Protein AF-A0A961EBY5-F1 (afdb_monomer)

Nearest PDB structures (foldseek):
  7ycw-assembly1_D  TM=8.736E-01  e=8.261E-01  Pseudoalteromonas rubra
  7ycu-assembly1_D  TM=5.603E-01  e=3.634E-01  Pseudoalteromonas rubra
  5zkt-assembly1_A  TM=5.033E-01  e=6.681E+00  Oryza sativa Japonica Group

Solvent-accessible surface area (backbone atoms only — not comparable to full-atom values): 5176 Å² total; per-residue (Å²): 132,89,86,84,80,92,80,91,81,90,73,60,69,68,58,56,50,54,44,48,50,37,31,74,72,67,78,30,96,34,63,68,53,46,52,53,50,52,52,51,53,54,52,48,50,56,53,50,49,51,51,52,50,53,49,55,27,5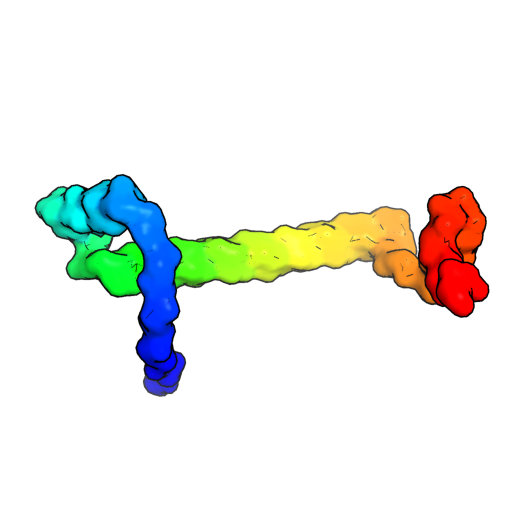6,77,73,76,42,76,86,48,72,67,58,46,57,50,46,30,62,76,71,68,64,58,86,83,81,122

Foldseek 3Di:
DDDDDDDDDDDDPVVLVVLVVCVVVVVAVDSVRVVVVVVVVVVVVVVVVVVVVQVVQVVVPGDQDPVNVVVVCVVVVVPPPPD

Mean predicted aligned error: 10.13 Å

Structure (mmCIF, N/CA/C/O backbone):
data_AF-A0A961EBY5-F1
#
_entry.id   AF-A0A961EBY5-F1
#
loop_
_atom_site.group_PDB
_atom_site.id
_atom_site.type_symbol
_atom_site.label_atom_id
_atom_site.label_alt_id
_atom_site.label_comp_id
_atom_site.label_asym_id
_atom_site.label_entity_id
_atom_site.label_seq_id
_atom_site.pdbx_PDB_ins_code
_atom_site.Cartn_x
_atom_site.Cartn_y
_atom_site.Cartn_z
_atom_site.occupancy
_atom_site.B_iso_or_equiv
_atom_site.auth_seq_id
_atom_site.auth_comp_id
_atom_site.auth_asym_id
_atom_site.auth_atom_id
_atom_site.pdbx_PDB_model_num
ATOM 1 N N . MET A 1 1 ? 2.733 21.393 5.705 1.00 42.62 1 MET A N 1
ATOM 2 C CA . MET A 1 1 ? 1.495 20.635 5.984 1.00 42.62 1 MET A CA 1
ATOM 3 C C . MET A 1 1 ? 1.274 19.714 4.797 1.00 42.62 1 MET A C 1
ATOM 5 O O . MET A 1 1 ? 1.085 20.237 3.707 1.00 42.62 1 MET A O 1
ATOM 9 N N . ALA A 1 2 ? 1.393 18.394 4.948 1.00 59.97 2 ALA A N 1
ATOM 10 C CA . ALA A 1 2 ? 1.032 17.490 3.854 1.00 59.97 2 ALA A CA 1
ATOM 11 C C . ALA A 1 2 ? -0.480 17.616 3.603 1.00 59.97 2 ALA A C 1
ATOM 13 O O . ALA A 1 2 ? -1.261 17.548 4.554 1.00 59.97 2 ALA A O 1
ATOM 14 N N . SER A 1 3 ? -0.899 17.868 2.362 1.00 85.38 3 SER A N 1
ATOM 15 C CA . SER A 1 3 ? -2.322 17.933 2.020 1.00 85.38 3 SER A CA 1
ATOM 16 C C . SER A 1 3 ? -2.873 16.520 1.877 1.00 85.38 3 SER A C 1
ATOM 18 O O . SER A 1 3 ? -2.381 15.752 1.053 1.00 85.38 3 SER A O 1
ATOM 20 N N . SER A 1 4 ? -3.900 16.181 2.653 1.00 87.88 4 SER A N 1
ATOM 21 C CA . SER A 1 4 ? -4.639 14.931 2.494 1.00 87.88 4 SER A CA 1
ATOM 22 C C . SER A 1 4 ? -5.901 15.159 1.660 1.00 87.88 4 SER A C 1
ATOM 24 O O . SER A 1 4 ? -6.596 16.164 1.812 1.00 87.88 4 SER A O 1
ATOM 26 N N . GLN A 1 5 ? -6.202 14.215 0.768 1.00 94.00 5 GLN A N 1
ATOM 27 C CA . GLN A 1 5 ? -7.432 14.189 -0.021 1.00 94.00 5 GLN A CA 1
ATOM 28 C C . GLN A 1 5 ? -8.277 12.994 0.416 1.00 94.00 5 GLN A C 1
ATOM 30 O O . GLN A 1 5 ? -7.773 11.881 0.561 1.00 94.00 5 GLN A O 1
ATOM 35 N N . LYS A 1 6 ? -9.576 13.215 0.638 1.00 94.50 6 LYS A N 1
ATOM 36 C CA . LYS A 1 6 ? -10.496 12.134 0.997 1.00 94.50 6 LYS A CA 1
ATOM 37 C C . LYS A 1 6 ? -10.843 11.322 -0.244 1.00 94.50 6 LYS A C 1
ATOM 39 O O . LYS A 1 6 ? -11.291 11.881 -1.240 1.00 94.50 6 LYS A O 1
ATOM 44 N N . VAL A 1 7 ? -10.675 10.009 -0.148 1.00 93.56 7 VAL A N 1
ATOM 45 C CA . VAL A 1 7 ? -11.030 9.053 -1.198 1.00 93.56 7 VAL A CA 1
ATOM 46 C C . VAL A 1 7 ? -11.995 8.034 -0.605 1.00 93.56 7 VAL A C 1
ATOM 48 O O . VAL A 1 7 ? -11.814 7.586 0.528 1.00 93.56 7 VAL A O 1
ATOM 51 N N . THR A 1 8 ? -13.037 7.685 -1.354 1.00 96.50 8 THR A N 1
ATOM 52 C CA . THR A 1 8 ? -13.945 6.587 -1.013 1.00 96.50 8 THR A CA 1
ATOM 53 C C . THR A 1 8 ? -13.569 5.381 -1.856 1.00 96.50 8 THR A C 1
ATOM 55 O O . THR A 1 8 ? -13.509 5.481 -3.078 1.00 96.50 8 THR A O 1
ATOM 58 N N . VAL A 1 9 ? -13.312 4.253 -1.200 1.00 94.19 9 VAL A N 1
ATOM 59 C CA . VAL A 1 9 ? -12.942 2.990 -1.845 1.00 94.19 9 VAL A CA 1
ATOM 60 C C . VAL A 1 9 ? -13.829 1.868 -1.327 1.00 94.19 9 VAL A C 1
ATOM 62 O O . VAL A 1 9 ? -14.307 1.915 -0.191 1.00 94.19 9 VAL A O 1
ATOM 65 N N . THR A 1 10 ? -14.033 0.853 -2.157 1.00 97.12 10 THR A N 1
ATOM 66 C CA . THR A 1 10 ? -14.684 -0.394 -1.758 1.00 97.12 10 THR A CA 1
ATOM 67 C C . THR A 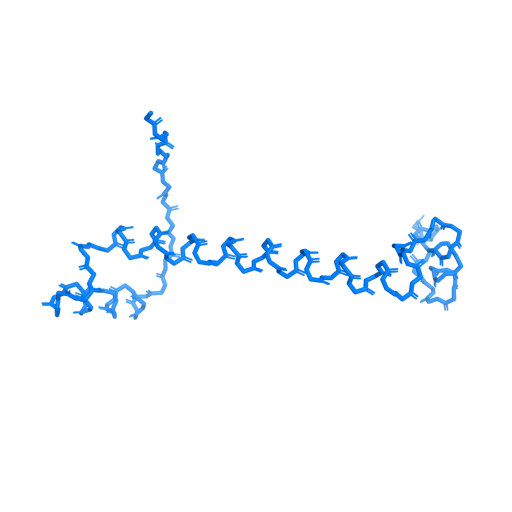1 10 ? -13.607 -1.428 -1.463 1.00 97.12 10 THR A C 1
ATOM 69 O O . THR A 1 10 ? -12.691 -1.609 -2.259 1.00 97.12 10 THR A O 1
ATOM 72 N N . LEU A 1 11 ? -13.719 -2.098 -0.319 1.00 96.50 11 LEU A N 1
ATOM 73 C CA . LEU A 1 11 ? -12.835 -3.183 0.099 1.00 96.50 11 LEU A CA 1
ATOM 74 C C . LEU A 1 11 ? -13.675 -4.421 0.429 1.00 96.50 11 LEU A C 1
ATOM 76 O O . LEU A 1 11 ? -14.840 -4.262 0.816 1.00 96.50 11 LEU A O 1
ATOM 80 N N . PRO A 1 12 ? -13.101 -5.631 0.322 1.00 98.12 12 PRO A N 1
ATOM 81 C CA . PRO A 1 12 ? -13.755 -6.837 0.807 1.00 98.12 12 PRO A CA 1
ATOM 82 C C . PRO A 1 12 ? -14.108 -6.720 2.295 1.00 98.12 12 PRO A C 1
ATOM 84 O O . PRO A 1 12 ? -13.384 -6.101 3.085 1.00 98.12 12 PRO A O 1
ATOM 87 N N . VAL A 1 13 ? -15.247 -7.295 2.681 1.00 98.12 13 VAL A N 1
ATOM 88 C CA . VAL A 1 13 ? -15.789 -7.167 4.043 1.00 98.12 13 VAL A CA 1
ATOM 89 C C . VAL A 1 13 ? -14.834 -7.790 5.059 1.00 98.12 13 VAL A C 1
ATOM 91 O O . VAL A 1 13 ? -14.573 -7.198 6.105 1.00 98.12 13 VAL A O 1
ATOM 94 N N . GLU A 1 14 ? -14.271 -8.944 4.722 1.00 98.12 14 GLU A N 1
ATOM 95 C CA . GLU A 1 14 ? -13.279 -9.674 5.501 1.00 98.12 14 GLU A CA 1
ATOM 96 C C . GLU A 1 14 ? -12.014 -8.845 5.753 1.00 98.12 14 GLU A C 1
ATOM 98 O O . GLU A 1 14 ? -11.491 -8.845 6.865 1.00 98.12 14 GLU A O 1
ATOM 103 N N . SER A 1 15 ? -11.568 -8.051 4.774 1.00 97.31 15 SER A N 1
ATOM 104 C CA . SER A 1 15 ? -10.421 -7.158 4.947 1.00 97.31 15 SER A CA 1
ATOM 105 C C . SER A 1 15 ? -10.741 -6.055 5.951 1.00 97.31 15 SER A C 1
ATOM 107 O O . SER A 1 15 ? -9.944 -5.770 6.841 1.00 97.31 15 SER A O 1
ATOM 109 N N . VAL A 1 16 ? -11.931 -5.451 5.861 1.00 97.50 16 VAL A N 1
ATOM 110 C CA . VAL A 1 16 ? -12.357 -4.414 6.813 1.00 97.50 16 VAL A CA 1
ATOM 111 C C . VAL A 1 16 ? -12.501 -4.986 8.227 1.00 97.50 16 VAL A C 1
ATOM 113 O O . VAL A 1 16 ? -12.162 -4.297 9.189 1.00 97.50 16 VAL A O 1
ATOM 116 N N . GLN A 1 17 ? -12.981 -6.224 8.370 1.00 98.31 17 GLN A N 1
ATOM 117 C CA . GLN A 1 17 ? -13.072 -6.904 9.666 1.00 98.31 17 GLN A CA 1
ATOM 118 C C . GLN A 1 17 ? -11.686 -7.158 10.267 1.00 98.31 17 GLN A C 1
ATOM 120 O O . GLN A 1 17 ? -11.438 -6.713 11.385 1.00 98.31 17 GLN A O 1
ATOM 125 N N . ALA A 1 18 ? -10.760 -7.737 9.501 1.00 97.81 18 ALA A N 1
ATOM 126 C CA . ALA A 1 18 ? -9.391 -7.977 9.955 1.00 97.81 18 ALA A CA 1
ATOM 127 C C . ALA A 1 18 ? -8.681 -6.678 10.382 1.00 97.81 18 ALA A C 1
ATOM 129 O O . ALA A 1 18 ? -8.019 -6.627 11.416 1.00 97.81 18 ALA A O 1
ATOM 130 N N . ILE A 1 19 ? -8.868 -5.579 9.639 1.00 97.38 19 ILE A N 1
ATOM 131 C CA . ILE A 1 19 ? -8.296 -4.276 10.017 1.00 97.38 19 ILE A CA 1
ATOM 132 C C . ILE A 1 19 ? -8.876 -3.787 11.350 1.00 97.38 19 ILE A C 1
ATOM 134 O O . ILE A 1 19 ? -8.153 -3.240 12.181 1.00 97.38 19 ILE A O 1
ATOM 138 N N . ARG A 1 20 ? -10.181 -3.972 11.580 1.00 97.81 20 ARG A N 1
ATOM 139 C CA . ARG A 1 20 ? -10.818 -3.581 12.846 1.00 97.81 20 ARG A CA 1
ATOM 140 C C . ARG A 1 20 ? -10.300 -4.396 14.025 1.00 97.81 20 ARG A C 1
ATOM 142 O O . ARG A 1 20 ? -10.137 -3.818 15.095 1.00 97.81 20 ARG A O 1
ATOM 149 N N . GLU A 1 21 ? -10.024 -5.681 13.833 1.00 98.12 21 GLU A N 1
ATOM 150 C CA . GLU A 1 21 ? -9.408 -6.534 14.855 1.00 98.12 21 GLU A CA 1
ATOM 151 C C . GLU A 1 21 ? -8.005 -6.038 15.212 1.00 98.12 21 GLU A C 1
ATOM 153 O O . GLU A 1 21 ? -7.719 -5.820 16.385 1.00 98.12 21 GLU A O 1
ATOM 158 N N . LEU A 1 22 ? -7.171 -5.716 14.217 1.00 97.50 22 LEU A N 1
ATOM 159 C CA . LEU A 1 22 ? -5.841 -5.141 14.457 1.00 97.50 22 LEU A CA 1
ATOM 160 C C . LEU A 1 22 ? -5.897 -3.819 15.233 1.00 97.50 22 LEU A C 1
ATOM 162 O O . LEU A 1 22 ? -5.060 -3.571 16.101 1.00 97.50 22 LEU A O 1
ATOM 166 N N . VAL A 1 23 ? -6.890 -2.974 14.949 1.00 97.88 23 VAL A N 1
ATOM 167 C CA . VAL A 1 23 ? -7.117 -1.734 15.707 1.00 97.88 23 VAL A CA 1
ATOM 168 C C . VAL A 1 23 ? -7.564 -2.041 17.138 1.00 97.88 23 VAL A C 1
ATOM 170 O O . VAL A 1 23 ? -7.065 -1.427 18.077 1.00 97.88 23 VAL A O 1
ATOM 173 N N . ALA A 1 24 ? -8.470 -3.003 17.329 1.00 97.50 24 ALA A N 1
ATOM 174 C CA . ALA A 1 24 ? -8.929 -3.415 18.656 1.00 97.50 24 ALA A CA 1
ATOM 175 C C . ALA A 1 24 ? -7.795 -4.011 19.509 1.00 97.50 24 ALA A C 1
ATOM 177 O O . ALA A 1 24 ? -7.757 -3.806 20.720 1.00 97.50 24 ALA A O 1
ATOM 178 N N . GLU A 1 25 ? -6.845 -4.693 18.872 1.00 97.06 25 GLU A N 1
ATOM 179 C CA . GLU A 1 25 ? -5.628 -5.222 19.492 1.00 97.06 25 GLU A CA 1
ATOM 180 C C . GLU A 1 25 ? -4.547 -4.152 19.735 1.00 97.06 25 GLU A C 1
ATOM 182 O O . GLU A 1 25 ? -3.491 -4.463 20.286 1.00 97.06 25 GLU A O 1
ATOM 187 N N . GLY A 1 26 ? -4.773 -2.900 19.320 1.00 94.69 26 GLY A N 1
ATOM 188 C CA . GLY A 1 26 ? -3.809 -1.805 19.459 1.00 94.69 26 GLY A CA 1
ATOM 189 C C . GLY A 1 26 ? -2.603 -1.905 18.519 1.00 94.69 26 GLY A C 1
ATOM 190 O O . GLY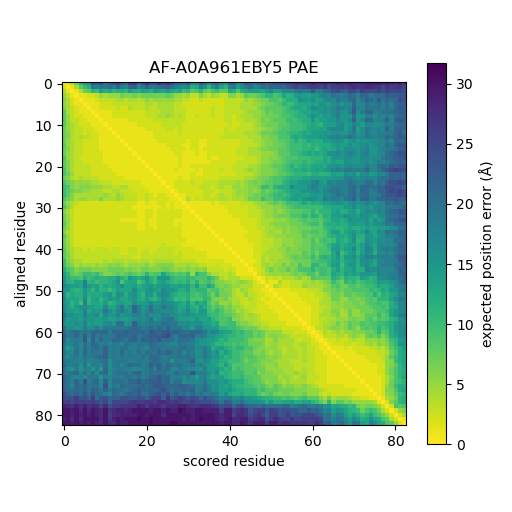 A 1 26 ? -1.601 -1.230 18.733 1.00 94.69 26 GLY A O 1
ATOM 191 N N . LYS A 1 27 ? -2.681 -2.739 17.475 1.00 92.44 27 LYS A N 1
ATOM 192 C CA . LYS A 1 27 ? -1.630 -2.905 16.456 1.00 92.44 27 LYS A CA 1
ATOM 193 C C . LYS A 1 27 ? -1.714 -1.865 15.335 1.00 92.44 27 LYS A C 1
ATOM 195 O O . LYS A 1 27 ? -0.808 -1.786 14.511 1.00 92.44 27 LYS A O 1
ATOM 200 N N . ALA A 1 28 ? -2.794 -1.086 15.288 1.00 93.50 28 ALA A N 1
ATOM 201 C CA . ALA A 1 28 ? -2.965 0.044 14.385 1.00 93.50 28 ALA A CA 1
ATOM 202 C C . ALA A 1 28 ? -3.784 1.155 15.057 1.00 93.50 28 ALA A C 1
ATOM 204 O O . ALA A 1 28 ? -4.774 0.874 15.730 1.00 93.50 28 ALA A O 1
ATOM 205 N N . ASP A 1 29 ? -3.424 2.419 14.819 1.00 91.00 29 ASP A N 1
ATOM 206 C CA . ASP A 1 29 ? -4.075 3.568 15.471 1.00 91.00 29 ASP A CA 1
ATOM 207 C C . ASP A 1 29 ? -5.536 3.768 15.033 1.00 91.00 29 ASP A C 1
ATOM 209 O O . ASP A 1 29 ? -6.373 4.273 15.779 1.00 91.00 29 ASP A O 1
ATOM 213 N N . SER A 1 30 ? -5.855 3.418 13.784 1.00 97.06 30 SER A N 1
ATOM 214 C CA . SER A 1 30 ? -7.209 3.473 13.226 1.00 97.06 30 SER A CA 1
ATOM 215 C C . SER A 1 30 ? -7.288 2.714 11.902 1.00 97.06 30 SER A C 1
ATOM 217 O O . SER A 1 30 ? -6.268 2.444 11.269 1.00 97.06 30 SER A O 1
ATOM 219 N N . VAL A 1 31 ? -8.509 2.450 11.423 1.00 96.19 31 VAL A N 1
ATOM 220 C CA . VAL A 1 31 ? -8.736 1.856 10.091 1.00 96.19 31 VAL A CA 1
ATOM 221 C C . VAL A 1 31 ? -8.117 2.724 8.990 1.00 96.19 31 VAL A C 1
ATOM 223 O O . VAL A 1 31 ? -7.409 2.218 8.125 1.00 96.19 31 VAL A O 1
ATOM 226 N N . SER A 1 32 ? -8.336 4.042 9.037 1.00 94.62 32 SER A N 1
ATOM 227 C CA . SER A 1 32 ? -7.762 4.970 8.056 1.00 94.62 32 SER A CA 1
ATOM 228 C C . SER A 1 32 ? -6.237 5.017 8.130 1.00 94.62 32 SER A C 1
ATOM 230 O O . SER A 1 32 ? -5.594 5.106 7.090 1.00 94.62 32 SER A O 1
ATOM 232 N N . GLY A 1 33 ? -5.663 4.948 9.336 1.00 94.56 33 GLY A N 1
ATOM 233 C CA . GLY A 1 33 ? -4.213 4.897 9.536 1.00 94.56 33 GLY A CA 1
ATOM 234 C C . GLY A 1 33 ? -3.599 3.623 8.959 1.00 94.56 33 GLY A C 1
ATOM 235 O O . GLY A 1 33 ? -2.615 3.701 8.229 1.00 94.56 33 GLY A O 1
ATOM 236 N N . PHE A 1 34 ? -4.235 2.471 9.188 1.00 96.44 34 PHE A N 1
ATOM 237 C CA . PHE A 1 34 ? -3.824 1.204 8.584 1.00 96.44 34 PHE A CA 1
ATOM 238 C C . PHE A 1 34 ? -3.821 1.285 7.053 1.00 96.44 34 PHE A C 1
ATOM 240 O O . PHE A 1 34 ? -2.830 0.940 6.415 1.00 96.44 34 PHE A O 1
ATOM 247 N N . VAL A 1 35 ? -4.908 1.786 6.454 1.00 95.81 35 VAL A N 1
ATOM 248 C CA . VAL A 1 35 ? -5.020 1.908 4.990 1.00 95.81 35 VAL A CA 1
ATOM 249 C C . VAL A 1 35 ? -3.980 2.882 4.431 1.00 95.81 35 VAL A C 1
ATOM 251 O O . VAL A 1 35 ? -3.357 2.580 3.419 1.00 95.81 35 VAL A O 1
ATOM 254 N N . GLN A 1 36 ? -3.742 4.020 5.090 1.00 94.75 36 GLN A N 1
ATOM 255 C CA . GLN A 1 36 ? -2.692 4.962 4.682 1.00 94.75 36 GLN A CA 1
ATOM 256 C C . GLN A 1 36 ? -1.303 4.317 4.712 1.00 94.75 36 GLN A C 1
ATOM 258 O O . GLN A 1 36 ? -0.537 4.490 3.767 1.00 94.75 36 GLN A O 1
ATOM 263 N N . HIS A 1 37 ? -0.995 3.548 5.760 1.00 94.69 37 HIS A N 1
ATOM 264 C CA . HIS A 1 37 ? 0.269 2.826 5.859 1.00 94.69 37 HIS A CA 1
ATOM 265 C C . HIS A 1 37 ? 0.413 1.777 4.748 1.00 94.69 37 HIS A C 1
ATOM 267 O O . HIS A 1 37 ? 1.432 1.752 4.067 1.00 94.69 37 HIS A O 1
ATOM 273 N N . ALA A 1 38 ? -0.624 0.971 4.504 1.00 94.75 38 ALA A N 1
ATOM 274 C CA . ALA A 1 38 ? -0.617 -0.032 3.440 1.00 94.75 38 ALA A CA 1
ATOM 275 C C . ALA A 1 38 ? -0.417 0.590 2.046 1.00 94.75 38 ALA A C 1
ATOM 277 O O . ALA A 1 38 ? 0.361 0.077 1.243 1.00 94.75 38 ALA A O 1
ATOM 278 N N . VAL A 1 39 ? -1.073 1.723 1.768 1.00 94.19 39 VAL A N 1
ATOM 279 C CA . VAL A 1 39 ? -0.880 2.474 0.518 1.00 94.19 39 VAL A CA 1
ATOM 280 C C . VAL A 1 39 ? 0.554 2.991 0.406 1.00 94.19 39 VAL A C 1
ATOM 282 O O . VAL A 1 39 ? 1.155 2.859 -0.655 1.00 94.19 39 VAL A O 1
ATOM 285 N N . ALA A 1 40 ? 1.121 3.541 1.483 1.00 92.88 40 ALA A N 1
ATOM 286 C CA . ALA A 1 40 ? 2.500 4.023 1.479 1.00 92.88 40 ALA A CA 1
ATOM 287 C C . ALA A 1 40 ? 3.503 2.894 1.194 1.00 92.88 40 ALA A C 1
ATOM 289 O O . ALA A 1 40 ? 4.368 3.065 0.342 1.00 92.88 40 ALA A O 1
ATOM 290 N N . VAL A 1 41 ? 3.340 1.733 1.839 1.00 93.81 41 VAL A N 1
ATOM 291 C CA . VAL A 1 41 ? 4.176 0.543 1.599 1.00 93.81 41 VAL A CA 1
ATOM 292 C C . VAL A 1 41 ? 4.075 0.085 0.145 1.00 93.81 41 VAL A C 1
ATOM 294 O O . VAL A 1 41 ? 5.092 -0.165 -0.490 1.00 93.81 41 V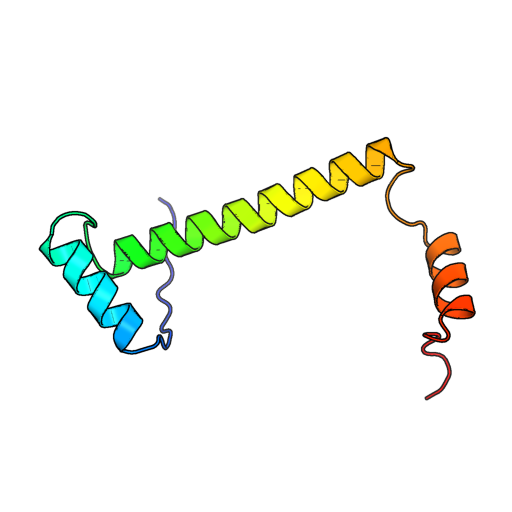AL A O 1
ATOM 297 N N . SER A 1 42 ? 2.863 0.020 -0.411 1.00 90.69 42 SER A N 1
ATOM 298 C CA . SER A 1 42 ? 2.678 -0.397 -1.804 1.00 90.69 4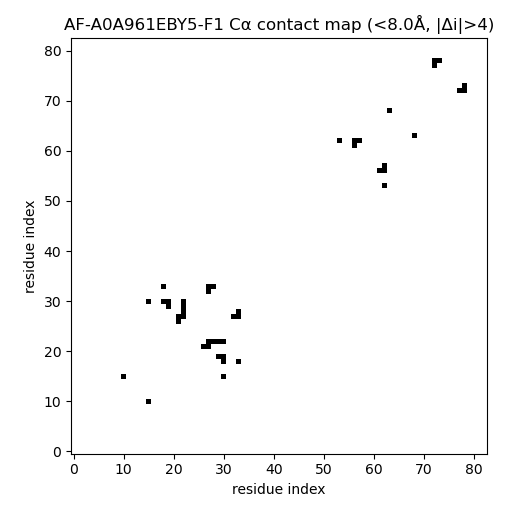2 SER A CA 1
ATOM 299 C C . SER A 1 42 ? 3.285 0.588 -2.807 1.00 90.69 42 SER A C 1
ATOM 301 O O . SER A 1 42 ? 3.784 0.157 -3.842 1.00 90.69 42 SER A O 1
ATOM 303 N N . LEU A 1 43 ? 3.235 1.895 -2.535 1.00 90.94 43 LEU A N 1
ATOM 304 C CA . LEU A 1 43 ? 3.860 2.902 -3.397 1.00 90.94 43 LEU A CA 1
ATOM 305 C C . LEU A 1 43 ? 5.388 2.828 -3.341 1.00 90.94 43 LEU A C 1
ATOM 307 O O . LEU A 1 43 ? 6.035 2.966 -4.378 1.00 90.94 43 LEU A O 1
ATOM 311 N N . ASP A 1 44 ? 5.948 2.602 -2.152 1.00 89.31 44 ASP A N 1
ATOM 312 C CA . ASP A 1 44 ? 7.389 2.437 -1.958 1.00 89.31 44 ASP A CA 1
ATOM 313 C C . ASP A 1 44 ? 7.912 1.188 -2.681 1.00 89.31 44 ASP A C 1
ATOM 315 O O . ASP A 1 44 ? 8.915 1.267 -3.382 1.00 89.31 44 ASP A O 1
ATOM 319 N N . ASP A 1 45 ? 7.181 0.071 -2.619 1.00 87.00 45 ASP A N 1
ATOM 320 C CA . ASP A 1 45 ? 7.528 -1.165 -3.335 1.00 87.00 45 ASP A CA 1
ATOM 321 C C . ASP A 1 45 ? 7.549 -0.968 -4.860 1.00 87.00 45 ASP A C 1
ATOM 323 O O . ASP A 1 45 ? 8.513 -1.335 -5.533 1.00 87.00 45 ASP A O 1
ATOM 327 N N . VAL A 1 46 ? 6.537 -0.293 -5.419 1.00 83.88 46 VAL A N 1
ATOM 328 C CA . VAL A 1 46 ? 6.495 0.032 -6.857 1.00 83.88 46 VAL A CA 1
ATOM 329 C C . VAL A 1 46 ? 7.661 0.942 -7.259 1.00 83.88 46 VAL A C 1
ATOM 331 O O . VAL A 1 46 ? 8.282 0.728 -8.304 1.00 83.88 46 VAL A O 1
ATOM 334 N N . ALA A 1 47 ? 7.984 1.945 -6.438 1.00 82.69 47 ALA A N 1
ATOM 335 C CA . ALA A 1 47 ? 9.109 2.843 -6.69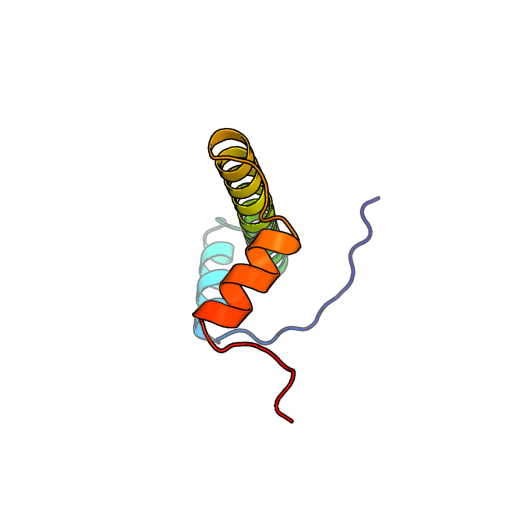3 1.00 82.69 47 ALA A CA 1
ATOM 336 C C . ALA A 1 47 ? 10.461 2.113 -6.586 1.00 82.69 47 ALA A C 1
ATOM 338 O O . ALA A 1 47 ? 11.335 2.300 -7.437 1.00 82.69 47 ALA A O 1
ATOM 339 N N . GLY A 1 48 ? 10.613 1.250 -5.580 1.00 82.25 48 GLY A N 1
ATOM 340 C CA . GLY A 1 48 ? 11.803 0.439 -5.345 1.00 82.25 48 GLY A CA 1
ATOM 341 C C . GLY A 1 48 ? 12.042 -0.577 -6.457 1.00 82.25 48 GLY A C 1
ATOM 342 O O . GLY A 1 48 ? 13.163 -0.689 -6.954 1.00 82.25 48 GLY A O 1
ATOM 343 N N . TRP A 1 49 ? 10.992 -1.258 -6.921 1.00 83.88 49 TRP A N 1
ATOM 344 C CA . TRP A 1 49 ? 11.089 -2.187 -8.045 1.00 83.88 49 TRP A CA 1
ATOM 345 C C . TRP A 1 49 ? 11.497 -1.478 -9.338 1.00 83.88 49 TRP A C 1
ATOM 347 O O . TRP A 1 49 ? 12.375 -1.962 -10.050 1.00 83.88 49 TRP A O 1
ATOM 357 N N . GLY A 1 50 ? 10.932 -0.298 -9.613 1.00 81.38 50 GLY A N 1
ATOM 358 C CA . GLY A 1 50 ? 11.335 0.522 -10.757 1.00 81.38 50 GLY A CA 1
ATOM 359 C C . GLY A 1 50 ? 12.811 0.929 -10.701 1.00 81.38 50 GLY A C 1
ATOM 360 O O . GLY A 1 50 ? 13.511 0.839 -11.709 1.00 81.38 50 GLY A O 1
ATOM 361 N N . ALA A 1 51 ? 13.306 1.314 -9.522 1.00 81.62 51 ALA A N 1
ATOM 362 C CA . ALA A 1 51 ? 14.715 1.649 -9.325 1.00 81.62 51 ALA A CA 1
ATOM 363 C C . ALA A 1 51 ? 15.635 0.430 -9.511 1.00 81.62 51 ALA A C 1
ATOM 365 O O . ALA A 1 51 ? 16.653 0.526 -10.195 1.00 81.62 51 ALA A O 1
ATOM 366 N N . MET A 1 52 ? 15.251 -0.726 -8.961 1.00 87.00 52 MET A N 1
ATOM 367 C CA . MET A 1 52 ? 15.991 -1.978 -9.125 1.00 87.00 52 MET A CA 1
ATOM 368 C C . MET A 1 52 ? 16.037 -2.414 -10.594 1.00 87.00 52 MET A C 1
ATOM 370 O O . MET A 1 52 ? 17.093 -2.805 -11.085 1.00 87.00 52 MET A O 1
ATOM 374 N N . LEU A 1 53 ? 14.913 -2.316 -11.311 1.00 87.50 53 LEU A N 1
ATOM 375 C CA . LEU A 1 53 ? 14.850 -2.633 -12.735 1.00 87.50 53 LEU A CA 1
ATOM 376 C C . LEU A 1 53 ? 15.718 -1.677 -13.559 1.00 87.50 53 LEU A C 1
ATOM 378 O O . LEU A 1 53 ? 16.456 -2.130 -14.427 1.00 87.50 53 LEU A O 1
ATOM 382 N N . ALA A 1 54 ? 15.666 -0.373 -13.278 1.00 85.06 54 ALA A N 1
ATOM 383 C CA . ALA A 1 54 ? 16.497 0.612 -13.965 1.00 85.06 54 ALA A CA 1
ATOM 384 C C . ALA A 1 54 ? 17.994 0.332 -13.767 1.00 85.06 54 ALA A C 1
ATOM 386 O O . ALA A 1 54 ? 18.755 0.369 -14.730 1.00 85.06 54 ALA A O 1
ATOM 387 N N . GLN A 1 55 ? 18.406 -0.013 -12.544 1.00 87.31 55 GLN A N 1
ATOM 388 C CA . GLN A 1 55 ? 19.788 -0.394 -12.260 1.00 87.31 55 GLN A CA 1
ATOM 389 C C . GLN A 1 55 ? 20.189 -1.679 -12.998 1.00 87.31 55 GLN A C 1
ATOM 391 O O . GLN A 1 55 ? 21.240 -1.720 -13.631 1.00 87.31 55 GLN A O 1
ATOM 396 N N . ALA A 1 56 ? 19.350 -2.717 -12.952 1.00 87.69 56 ALA A N 1
ATOM 397 C CA . ALA A 1 56 ? 19.624 -3.975 -13.640 1.00 87.69 56 ALA A CA 1
ATOM 398 C C . ALA A 1 56 ? 19.741 -3.785 -15.162 1.00 87.69 56 ALA A C 1
ATOM 400 O O . ALA A 1 56 ? 20.590 -4.409 -15.797 1.00 87.69 56 ALA A O 1
ATOM 401 N N . LEU A 1 57 ? 18.919 -2.909 -15.750 1.00 88.75 57 LEU A N 1
ATOM 402 C CA . LEU A 1 57 ? 19.031 -2.536 -17.159 1.00 88.75 57 LEU A CA 1
ATOM 403 C C . LEU A 1 57 ? 20.364 -1.843 -17.435 1.00 88.75 57 LEU A C 1
ATOM 405 O O . LEU A 1 57 ? 21.082 -2.284 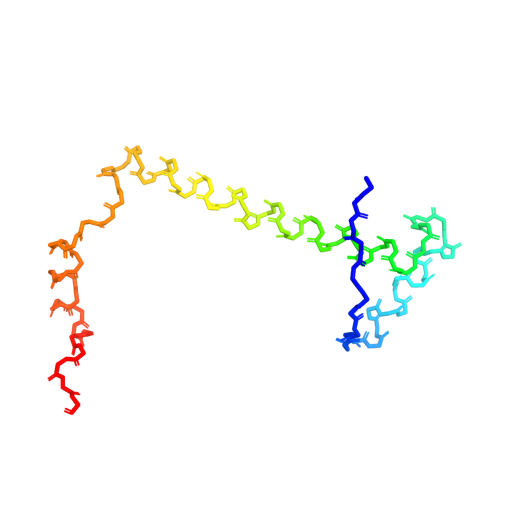-18.324 1.00 88.75 57 LEU A O 1
ATOM 409 N N . GLU A 1 58 ? 20.748 -0.835 -16.650 1.00 88.38 58 GLU A N 1
ATOM 410 C CA . GLU A 1 58 ? 22.037 -0.143 -16.808 1.00 88.38 58 GLU A CA 1
ATOM 411 C C . GLU A 1 58 ? 23.229 -1.117 -16.770 1.00 88.38 58 GLU A C 1
ATOM 413 O O . GLU A 1 58 ? 24.125 -1.047 -17.609 1.00 88.38 58 GLU A O 1
ATOM 418 N N . GLU A 1 59 ? 23.208 -2.087 -15.853 1.00 91.19 59 GLU A N 1
ATOM 419 C CA . GLU A 1 59 ? 24.253 -3.110 -15.724 1.00 91.19 59 GLU A CA 1
ATOM 420 C C . GLU A 1 59 ? 24.293 -4.103 -16.901 1.00 91.19 59 GLU A C 1
ATOM 422 O O . GLU A 1 59 ? 25.331 -4.718 -17.153 1.00 91.19 59 GLU A O 1
ATOM 427 N N . THR A 1 60 ? 23.185 -4.273 -17.631 1.00 87.31 60 THR A N 1
ATOM 428 C CA . THR A 1 60 ? 23.028 -5.301 -18.678 1.00 87.31 60 THR A CA 1
ATOM 429 C C . THR A 1 60 ? 22.937 -4.757 -20.106 1.00 87.31 60 THR A C 1
ATOM 431 O O . THR A 1 60 ? 22.779 -5.546 -21.037 1.00 87.31 60 THR A O 1
ATOM 434 N N . GLY A 1 61 ? 23.112 -3.447 -20.309 1.00 86.44 61 GLY A N 1
ATOM 435 C CA . GLY A 1 61 ? 23.135 -2.833 -21.646 1.00 86.44 61 GLY A CA 1
ATOM 436 C C . GLY A 1 61 ? 22.278 -1.577 -21.808 1.00 86.44 61 GLY A C 1
ATOM 437 O O . GLY A 1 61 ? 22.237 -1.014 -22.898 1.00 86.44 61 GLY A O 1
ATOM 438 N N . GLY A 1 62 ? 21.639 -1.115 -20.737 1.00 86.38 62 GLY A N 1
ATOM 439 C CA . GLY A 1 62 ? 20.764 0.049 -20.723 1.00 86.38 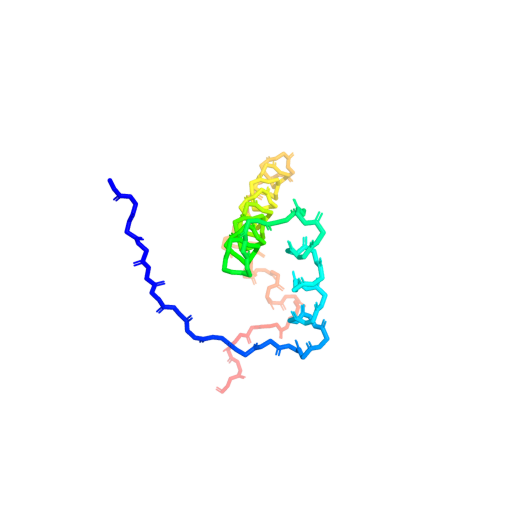62 GLY A CA 1
ATOM 440 C C . GLY A 1 62 ? 19.305 -0.278 -21.070 1.00 86.38 62 GLY A C 1
ATOM 441 O O . GLY A 1 62 ? 18.934 -1.434 -21.286 1.00 86.38 62 GLY A O 1
ATOM 442 N N . PRO A 1 63 ? 18.430 0.741 -21.080 1.00 84.50 63 PRO A N 1
ATOM 443 C CA . PRO A 1 63 ? 17.050 0.586 -21.525 1.00 84.50 63 PRO A CA 1
ATOM 444 C C . PRO A 1 63 ? 16.976 0.253 -23.024 1.00 84.50 63 PRO A C 1
ATOM 446 O O . PRO A 1 63 ? 17.794 0.727 -23.808 1.00 84.50 63 PRO A O 1
ATOM 449 N N . LEU A 1 64 ? 15.944 -0.505 -23.417 1.00 86.50 64 LEU A N 1
ATOM 450 C CA . LEU A 1 64 ? 15.683 -0.881 -24.811 1.00 86.50 64 LEU A CA 1
ATOM 451 C C . LEU A 1 64 ? 15.623 0.361 -25.710 1.00 86.50 64 LEU A C 1
ATOM 453 O O . LEU A 1 64 ? 14.809 1.264 -25.487 1.00 86.50 64 LEU A O 1
ATOM 457 N N . THR A 1 65 ? 16.463 0.397 -26.739 1.00 89.50 65 THR A N 1
ATOM 458 C CA . THR A 1 65 ? 16.460 1.485 -27.720 1.00 89.50 65 THR A CA 1
ATOM 459 C C . THR A 1 65 ? 15.249 1.386 -28.651 1.00 89.50 65 THR A C 1
ATOM 461 O O . THR A 1 65 ? 14.617 0.336 -28.783 1.00 89.50 65 THR A O 1
ATOM 464 N N . ALA A 1 66 ? 14.911 2.485 -29.331 1.00 90.00 66 ALA A N 1
ATOM 465 C CA . ALA A 1 66 ? 13.817 2.488 -30.304 1.00 90.00 66 ALA A CA 1
ATOM 466 C C . ALA A 1 66 ? 14.056 1.477 -31.441 1.00 90.00 66 ALA A C 1
ATOM 468 O O . ALA A 1 66 ? 13.141 0.755 -31.819 1.00 90.00 66 ALA A O 1
ATOM 469 N N . GLU A 1 67 ? 15.297 1.367 -31.921 1.00 90.19 67 GLU A N 1
ATOM 470 C CA . GLU A 1 67 ? 15.679 0.440 -32.992 1.00 90.19 67 GLU A CA 1
ATOM 471 C C . GLU A 1 67 ? 15.544 -1.028 -32.560 1.00 90.19 67 GLU A C 1
ATOM 473 O O . GLU A 1 67 ? 15.028 -1.859 -33.311 1.00 90.19 67 GLU A O 1
ATOM 478 N N . GLU A 1 68 ? 15.958 -1.358 -31.333 1.00 91.69 68 GLU A N 1
ATOM 479 C CA . GLU A 1 68 ? 15.789 -2.703 -30.772 1.00 91.69 68 GLU A CA 1
ATOM 480 C C . GLU A 1 68 ? 14.317 -3.032 -30.528 1.00 91.69 68 GLU A C 1
ATOM 482 O O . GLU A 1 68 ? 13.899 -4.172 -30.735 1.00 91.69 68 GLU A O 1
ATOM 487 N N . ARG A 1 69 ? 13.513 -2.036 -30.137 1.00 91.00 69 ARG A N 1
ATOM 488 C CA . ARG A 1 69 ? 12.069 -2.200 -29.982 1.00 91.00 69 ARG A CA 1
ATOM 489 C C . ARG A 1 69 ? 11.383 -2.468 -31.317 1.00 91.00 69 ARG A C 1
ATOM 491 O O . ARG A 1 69 ? 10.663 -3.450 -31.426 1.00 91.00 69 ARG A O 1
ATOM 498 N N . GLU A 1 70 ? 11.680 -1.682 -32.348 1.00 92.62 70 GLU A N 1
ATOM 499 C CA . GLU A 1 70 ? 11.161 -1.894 -33.706 1.00 92.62 70 GLU A CA 1
ATOM 500 C C . GLU A 1 70 ? 11.624 -3.229 -34.310 1.00 92.62 70 GLU A C 1
ATOM 502 O O . GLU A 1 70 ? 10.917 -3.870 -35.093 1.00 92.62 70 GLU A O 1
ATOM 507 N N . TRP A 1 71 ? 12.834 -3.683 -33.983 1.00 93.56 71 TRP A N 1
ATOM 508 C CA . TRP A 1 71 ? 13.277 -5.029 -34.334 1.00 93.56 71 TRP A CA 1
ATOM 509 C C . TRP A 1 71 ? 12.461 -6.104 -33.601 1.00 93.56 71 TRP A C 1
ATOM 511 O O . TRP A 1 71 ? 11.989 -7.043 -34.248 1.00 93.56 71 TRP A O 1
ATOM 521 N N . ALA A 1 72 ? 12.254 -5.959 -32.291 1.00 91.69 72 ALA A N 1
ATOM 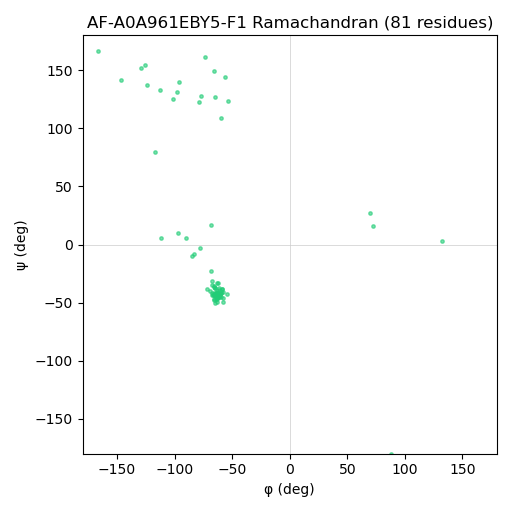522 C CA . ALA A 1 72 ? 11.493 -6.909 -31.487 1.00 91.69 72 ALA A CA 1
ATOM 523 C C . ALA A 1 72 ? 10.026 -6.985 -31.931 1.00 91.69 72 ALA A C 1
ATOM 525 O O . ALA A 1 72 ? 9.519 -8.086 -32.131 1.00 91.69 72 ALA A O 1
ATOM 526 N N . ASP A 1 73 ? 9.375 -5.847 -32.169 1.00 93.25 73 ASP A N 1
ATOM 527 C CA . ASP A 1 73 ? 7.973 -5.780 -32.593 1.00 93.25 73 ASP A CA 1
ATOM 528 C C . ASP A 1 73 ? 7.760 -6.491 -33.943 1.00 93.25 73 ASP A C 1
ATOM 530 O O . ASP A 1 73 ? 6.804 -7.257 -34.099 1.00 93.25 73 ASP A O 1
ATOM 534 N N . ARG A 1 74 ? 8.712 -6.356 -34.881 1.00 91.12 74 ARG A N 1
ATOM 535 C CA . ARG A 1 74 ? 8.710 -7.094 -36.158 1.00 91.12 74 ARG A CA 1
ATOM 536 C C . ARG A 1 74 ? 8.872 -8.603 -35.985 1.00 91.12 74 ARG A C 1
ATOM 538 O O . ARG A 1 74 ? 8.202 -9.366 -36.674 1.00 91.12 74 ARG A O 1
ATOM 545 N N . ILE A 1 75 ? 9.766 -9.050 -35.101 1.00 93.38 75 ILE A N 1
ATOM 546 C CA . ILE A 1 75 ? 10.010 -10.484 -34.861 1.00 93.38 75 ILE A CA 1
ATOM 547 C C . ILE A 1 75 ? 8.846 -11.132 -34.106 1.00 93.38 75 ILE A C 1
ATOM 549 O O . ILE A 1 75 ? 8.481 -12.273 -34.389 1.00 93.38 75 ILE A O 1
ATOM 553 N N . LEU A 1 76 ? 8.266 -10.410 -33.149 1.00 91.94 76 LEU A N 1
ATOM 554 C CA . LEU A 1 76 ? 7.176 -10.885 -32.303 1.00 91.94 76 LEU A CA 1
ATOM 555 C C . LEU A 1 76 ? 5.799 -10.740 -32.970 1.00 91.94 76 LEU A C 1
ATOM 557 O O . LEU A 1 76 ? 4.820 -11.270 -32.448 1.00 91.94 76 LEU A O 1
ATOM 561 N N . GLY A 1 77 ? 5.719 -10.071 -34.125 1.00 89.31 77 GLY A N 1
ATOM 562 C CA . GLY A 1 77 ? 4.478 -9.887 -34.879 1.00 89.31 77 GLY A CA 1
ATOM 563 C C . GLY A 1 77 ? 3.480 -8.956 -34.188 1.00 89.31 77 GLY A C 1
ATOM 564 O O . GLY A 1 77 ? 2.278 -9.114 -34.380 1.00 89.31 77 GLY A O 1
ATOM 565 N N . VAL A 1 78 ? 3.977 -8.021 -33.371 1.00 84.75 78 VAL A N 1
ATOM 566 C CA . VAL A 1 78 ? 3.185 -7.029 -32.610 1.00 84.75 78 VAL A CA 1
ATOM 567 C C . VAL A 1 78 ? 3.100 -5.681 -33.330 1.00 84.75 78 VAL A C 1
ATOM 569 O O . VAL A 1 78 ? 2.659 -4.696 -32.751 1.00 84.75 78 VAL A O 1
ATOM 572 N N . ASP A 1 79 ? 3.542 -5.638 -34.588 1.00 71.75 79 ASP A N 1
ATOM 573 C CA . ASP A 1 79 ? 3.518 -4.449 -35.431 1.00 71.75 79 ASP A CA 1
ATOM 574 C C . ASP A 1 79 ? 2.065 -3.954 -35.588 1.00 71.75 79 ASP A C 1
ATOM 576 O O . ASP A 1 79 ? 1.237 -4.586 -36.247 1.00 71.75 79 ASP A O 1
ATOM 580 N N . ASP A 1 80 ? 1.756 -2.819 -34.955 1.00 59.88 80 ASP A N 1
ATOM 581 C CA . ASP A 1 80 ? 0.441 -2.153 -34.927 1.00 59.88 80 ASP A CA 1
ATOM 582 C C . ASP A 1 80 ? 0.035 -1.568 -36.305 1.00 59.88 80 ASP A C 1
ATOM 584 O O . ASP A 1 80 ? -0.860 -0.730 -36.417 1.00 59.88 80 ASP A O 1
ATOM 588 N N . SER A 1 81 ? 0.691 -1.995 -37.389 1.00 56.72 81 SER A N 1
ATOM 589 C CA . SER A 1 81 ? 0.429 -1.567 -38.767 1.00 56.72 81 SER A CA 1
ATOM 590 C C . SER A 1 81 ? -0.603 -2.423 -39.518 1.00 56.72 81 SER A C 1
ATOM 592 O O . SER A 1 81 ? -0.854 -2.172 -40.699 1.00 56.72 81 SER A O 1
ATOM 594 N N . VAL A 1 82 ? -1.260 -3.385 -38.856 1.00 50.97 82 VAL A N 1
ATOM 595 C CA . VAL A 1 82 ? -2.415 -4.114 -39.417 1.00 50.97 82 VAL A CA 1
ATOM 596 C C . VAL A 1 82 ? -3.673 -3.851 -38.583 1.00 50.97 82 VAL A C 1
ATOM 598 O O . VAL A 1 82 ? -4.097 -4.683 -37.782 1.00 50.97 82 VAL A O 1
ATOM 601 N N . ALA A 1 83 ? -4.284 -2.690 -38.817 1.00 40.59 83 ALA A N 1
ATOM 602 C CA . ALA A 1 83 ? -5.687 -2.401 -38.525 1.00 40.59 83 ALA A CA 1
ATOM 603 C C . ALA A 1 83 ? -6.353 -1.801 -39.770 1.00 40.59 83 ALA A C 1
ATOM 605 O O . ALA A 1 83 ? -5.720 -0.934 -40.416 1.00 40.59 83 ALA A O 1
#

pLDDT: mean 88.72, std 11.67, range [40.59, 98.31]

Secondary structure (DSSP, 8-state):
-PPP--------HHHHHHHHHHHHTTSSS-HHHHHHHHHHHHHHHHHHHHHHHHHHHHHHT-SPPHHHHHHHHHHHT--TT--

Sequence (83 aa):
MASSQKVTVTLPVESVQAIRELVAEGKADSVSGFVQHAVAVSLDDVAGWGAMLAQALEETGGPLTAEEREWADRILGVDDSVA

Radius of gyration: 21.58 Å; Cα contacts (8 Å, |Δi|>4): 23; chains: 1; bounding box: 40×32×59 Å